Protein AF-A0A9E2BC43-F1 (afdb_monomer_lite)

Structure (mmCIF, N/CA/C/O backbone):
data_AF-A0A9E2BC43-F1
#
_entry.id   AF-A0A9E2BC43-F1
#
loop_
_atom_site.group_PDB
_atom_site.id
_atom_site.type_symbol
_atom_site.label_atom_id
_atom_site.label_alt_id
_atom_site.label_comp_id
_atom_site.label_asym_id
_atom_site.label_entity_id
_atom_site.label_seq_id
_atom_site.pdbx_PDB_ins_code
_atom_site.Cartn_x
_atom_site.Cartn_y
_atom_site.Cartn_z
_atom_site.occupancy
_atom_site.B_iso_or_equiv
_atom_site.auth_seq_id
_atom_site.auth_comp_id
_atom_site.auth_asym_id
_atom_site.auth_atom_id
_atom_site.pdbx_PDB_model_num
ATOM 1 N N . PHE A 1 1 ? -13.590 -3.738 1.013 1.00 56.88 1 PHE A N 1
ATOM 2 C CA . PHE A 1 1 ? -13.155 -3.880 2.418 1.00 56.88 1 PHE A CA 1
ATOM 3 C C . PHE A 1 1 ? -13.233 -5.300 2.984 1.00 56.88 1 PHE A C 1
ATOM 5 O O . PHE A 1 1 ? -12.500 -5.589 3.911 1.00 56.88 1 PHE A O 1
ATOM 12 N N . ARG A 1 2 ? -14.058 -6.219 2.446 1.00 50.12 2 ARG A N 1
ATOM 13 C CA . ARG A 1 2 ? -14.190 -7.590 2.989 1.00 50.12 2 ARG A CA 1
ATOM 14 C C . ARG A 1 2 ? -12.958 -8.498 2.793 1.00 50.12 2 ARG A C 1
ATOM 16 O O . ARG A 1 2 ? -12.784 -9.423 3.569 1.00 50.12 2 ARG A O 1
ATOM 23 N N . TYR A 1 3 ? -12.130 -8.227 1.778 1.00 54.47 3 TYR A N 1
ATOM 24 C CA . TYR A 1 3 ? -10.978 -9.067 1.397 1.00 54.47 3 TYR A CA 1
ATOM 25 C C . TYR A 1 3 ? -9.608 -8.444 1.705 1.00 54.47 3 TYR A C 1
ATOM 27 O O . TYR A 1 3 ? -8.647 -9.152 1.954 1.00 54.47 3 TYR A O 1
ATOM 35 N N . SER A 1 4 ? -9.509 -7.116 1.727 1.00 59.12 4 SER A N 1
ATOM 36 C CA . SER A 1 4 ? -8.332 -6.386 2.200 1.00 59.12 4 SER A CA 1
ATOM 37 C C . SER A 1 4 ? -8.817 -5.083 2.818 1.00 59.12 4 SER A C 1
ATOM 39 O O . SER A 1 4 ? -9.791 -4.482 2.336 1.00 59.12 4 SER A O 1
ATOM 41 N N . ARG A 1 5 ? -8.142 -4.647 3.884 1.00 67.56 5 ARG A N 1
ATOM 42 C CA . ARG A 1 5 ? -8.388 -3.339 4.502 1.00 67.56 5 ARG A CA 1
ATOM 43 C C . ARG A 1 5 ? -8.032 -2.181 3.567 1.00 67.56 5 ARG A C 1
ATOM 45 O O . ARG A 1 5 ? -8.612 -1.115 3.701 1.00 67.56 5 ARG A O 1
ATOM 52 N N . ASN A 1 6 ? -7.185 -2.438 2.569 1.00 73.62 6 ASN A N 1
ATOM 53 C CA . ASN A 1 6 ? -6.520 -1.435 1.743 1.00 73.62 6 ASN A CA 1
ATOM 54 C C . ASN A 1 6 ? -6.612 -1.742 0.229 1.00 73.62 6 ASN A C 1
ATOM 56 O O . ASN A 1 6 ? -5.592 -1.794 -0.460 1.00 73.62 6 ASN A O 1
ATOM 60 N N . PRO A 1 7 ? -7.827 -1.936 -0.333 1.00 71.50 7 PRO A N 1
ATOM 61 C CA . PRO A 1 7 ? -8.008 -2.353 -1.730 1.00 71.50 7 PRO A CA 1
ATOM 62 C C . PRO A 1 7 ? -7.529 -1.304 -2.748 1.00 71.50 7 PRO A C 1
ATOM 64 O O . PRO A 1 7 ? -7.149 -1.654 -3.867 1.00 71.50 7 PRO A O 1
ATOM 67 N N . ILE A 1 8 ? -7.504 -0.026 -2.356 1.00 80.62 8 ILE A N 1
ATOM 68 C CA . ILE A 1 8 ? -6.998 1.075 -3.186 1.00 80.62 8 ILE A CA 1
ATOM 69 C C . ILE A 1 8 ? -5.511 0.866 -3.484 1.00 80.62 8 ILE A C 1
ATOM 71 O O . ILE A 1 8 ? -5.104 0.927 -4.639 1.00 80.62 8 ILE A O 1
ATOM 75 N N . TYR A 1 9 ? -4.709 0.536 -2.470 1.00 81.31 9 TYR A N 1
ATOM 76 C CA . TYR A 1 9 ? -3.267 0.339 -2.630 1.00 81.31 9 TYR A CA 1
ATOM 77 C C . TYR A 1 9 ? -2.936 -0.911 -3.446 1.00 81.31 9 TYR A C 1
ATOM 79 O O . TYR A 1 9 ? -1.988 -0.894 -4.226 1.00 81.31 9 TYR A O 1
ATOM 87 N N . VAL A 1 10 ? -3.748 -1.968 -3.332 1.00 80.19 10 VAL A N 1
ATOM 88 C CA . VAL A 1 10 ? -3.631 -3.158 -4.191 1.00 80.19 10 VAL A CA 1
ATOM 89 C C . VAL A 1 10 ? -3.881 -2.790 -5.653 1.00 80.19 10 VAL A C 1
ATOM 91 O O . VAL A 1 10 ? -3.094 -3.158 -6.521 1.00 80.19 10 VAL A O 1
ATOM 94 N N . THR A 1 11 ? -4.930 -2.008 -5.919 1.00 84.62 11 THR A N 1
ATOM 95 C CA . THR A 1 11 ? -5.241 -1.517 -7.272 1.00 84.62 11 THR A CA 1
ATOM 96 C C . THR A 1 11 ? -4.131 -0.609 -7.796 1.00 84.62 11 THR A C 1
ATOM 98 O O . THR A 1 11 ? -3.752 -0.714 -8.956 1.00 84.62 11 THR A O 1
ATOM 101 N N . PHE A 1 12 ? -3.554 0.234 -6.937 1.00 85.94 12 PHE A N 1
ATOM 102 C CA . PHE A 1 12 ? -2.433 1.100 -7.292 1.00 85.94 12 PHE A CA 1
ATOM 103 C C . PHE A 1 12 ? -1.184 0.291 -7.658 1.00 85.94 12 PHE A C 1
ATOM 105 O O . PHE A 1 12 ? -0.566 0.551 -8.682 1.00 85.94 12 PHE A O 1
ATOM 112 N N . CYS A 1 13 ? -0.851 -0.746 -6.885 1.00 86.44 13 CYS A N 1
ATOM 113 C CA . CYS A 1 13 ? 0.258 -1.644 -7.211 1.00 86.44 13 CYS A CA 1
ATOM 114 C C . CYS A 1 13 ? 0.006 -2.394 -8.526 1.00 86.44 13 CYS A C 1
ATOM 116 O O . CYS A 1 13 ? 0.900 -2.459 -9.363 1.00 86.44 13 CYS A O 1
ATOM 118 N N . LEU A 1 14 ? -1.214 -2.899 -8.742 1.00 87.31 14 LEU A N 1
ATOM 119 C CA . LEU A 1 14 ? -1.620 -3.530 -10.003 1.00 87.31 14 LEU A CA 1
ATOM 120 C C . LEU A 1 14 ? -1.509 -2.571 -11.193 1.00 87.31 14 LEU A C 1
ATOM 122 O O . LEU A 1 14 ? -1.006 -2.963 -12.242 1.00 87.31 14 LEU A O 1
ATOM 126 N N . ALA A 1 15 ? -1.930 -1.316 -11.029 1.00 88.94 15 ALA A N 1
ATOM 127 C CA . ALA A 1 15 ? -1.799 -0.289 -12.055 1.00 88.94 15 ALA A CA 1
ATOM 128 C C . ALA A 1 15 ? -0.325 0.024 -12.355 1.00 88.94 15 ALA A C 1
ATOM 130 O O . ALA A 1 15 ? 0.044 0.127 -13.522 1.00 88.94 15 ALA A O 1
ATOM 131 N N . THR A 1 16 ? 0.534 0.095 -11.333 1.00 88.44 16 THR A N 1
ATOM 132 C CA . THR A 1 16 ? 1.984 0.280 -11.507 1.00 88.44 16 THR A CA 1
ATOM 133 C C . THR A 1 16 ? 2.622 -0.898 -12.244 1.00 88.44 16 THR A C 1
ATOM 135 O O . THR A 1 16 ? 3.423 -0.681 -13.151 1.00 88.44 16 THR A O 1
ATOM 138 N N . VAL A 1 17 ? 2.241 -2.140 -11.919 1.00 90.38 17 VAL A N 1
ATOM 139 C CA . VAL A 1 17 ? 2.685 -3.334 -12.661 1.00 90.38 17 VAL A CA 1
ATOM 140 C C . VAL A 1 17 ? 2.213 -3.265 -14.113 1.00 90.38 17 VAL A C 1
ATOM 142 O O . VAL A 1 17 ? 3.024 -3.418 -15.022 1.00 90.38 17 VAL A O 1
ATOM 145 N N . GLY A 1 18 ? 0.924 -2.998 -14.342 1.00 89.94 18 GLY A N 1
ATOM 146 C CA . GLY A 1 18 ? 0.343 -2.905 -15.682 1.00 89.94 18 GLY A CA 1
ATOM 147 C C . GLY A 1 18 ? 0.989 -1.810 -16.532 1.00 89.94 18 GLY A C 1
ATOM 148 O O . GLY A 1 18 ? 1.319 -2.050 -17.690 1.00 89.94 18 GLY A O 1
ATOM 149 N N . GLY A 1 19 ? 1.252 -0.641 -15.944 1.00 91.06 19 GLY A N 1
ATOM 150 C CA . GLY A 1 19 ? 1.982 0.450 -16.589 1.00 91.06 19 GLY A CA 1
ATOM 151 C C . GLY A 1 19 ? 3.436 0.085 -16.891 1.00 91.06 19 GLY A C 1
ATOM 152 O O . GLY A 1 19 ? 3.913 0.340 -17.993 1.00 91.06 19 GLY A O 1
ATOM 153 N N . GLY A 1 20 ? 4.127 -0.575 -15.957 1.00 89.88 20 GLY A N 1
ATOM 154 C CA . GLY A 1 20 ? 5.486 -1.077 -16.171 1.00 89.88 20 GLY A CA 1
ATOM 155 C C . GLY A 1 20 ? 5.570 -2.077 -17.325 1.00 89.88 20 GLY A C 1
ATOM 156 O O . GLY A 1 20 ? 6.468 -1.973 -18.158 1.00 89.88 20 GLY A O 1
ATOM 157 N N . LEU A 1 21 ? 4.600 -2.989 -17.425 1.00 91.69 21 LEU A N 1
ATOM 158 C CA . LEU A 1 21 ? 4.491 -3.939 -18.535 1.00 91.69 21 LEU A CA 1
ATOM 159 C C . LEU A 1 21 ? 4.150 -3.243 -19.861 1.00 91.69 21 LEU A C 1
ATOM 161 O O . LEU A 1 21 ? 4.783 -3.535 -20.871 1.00 91.69 21 LEU A O 1
ATOM 165 N N . ALA A 1 22 ? 3.209 -2.292 -19.862 1.00 92.75 22 ALA A N 1
ATOM 166 C CA . ALA A 1 22 ? 2.834 -1.528 -21.057 1.00 92.75 22 ALA A CA 1
ATOM 167 C C . ALA A 1 22 ? 4.001 -0.695 -21.617 1.00 92.75 22 ALA A C 1
ATOM 169 O O . ALA A 1 22 ? 4.132 -0.543 -22.828 1.00 92.75 22 ALA A O 1
ATOM 170 N N . LEU A 1 23 ? 4.874 -0.195 -20.738 1.00 92.19 23 LEU A N 1
ATOM 171 C CA . LEU A 1 23 ? 6.091 0.538 -21.094 1.00 92.19 23 LEU A CA 1
ATOM 172 C C . LEU A 1 23 ? 7.301 -0.379 -21.349 1.00 92.19 23 LEU A C 1
ATOM 174 O O . LEU A 1 23 ? 8.394 0.124 -21.601 1.00 92.19 23 LEU A O 1
ATOM 178 N N . ASN A 1 24 ? 7.131 -1.705 -21.252 1.00 90.75 24 ASN A N 1
ATOM 179 C CA . ASN A 1 24 ? 8.197 -2.713 -21.331 1.00 90.75 24 ASN A CA 1
ATOM 180 C C . ASN A 1 24 ? 9.397 -2.402 -20.408 1.00 90.75 24 ASN A C 1
ATOM 182 O O . ASN A 1 24 ? 10.561 -2.632 -20.737 1.00 90.75 24 ASN A O 1
ATOM 186 N N . SER A 1 25 ? 9.104 -1.834 -19.237 1.00 89.31 25 SER A N 1
ATOM 187 C CA . SER A 1 25 ? 10.093 -1.399 -18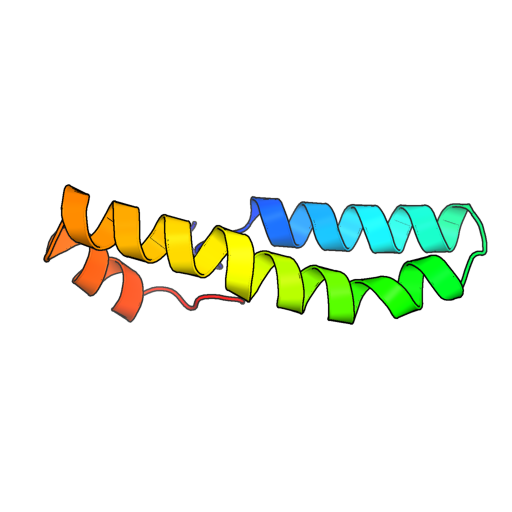.259 1.00 89.31 25 SER A CA 1
ATOM 188 C C . SER A 1 25 ? 10.088 -2.330 -17.056 1.00 89.31 25 SER A C 1
ATOM 190 O O . SER A 1 25 ? 9.339 -2.162 -16.089 1.00 89.31 25 SER A O 1
ATOM 192 N N . TRP A 1 26 ? 10.990 -3.309 -17.094 1.00 87.31 26 TRP A N 1
ATOM 193 C CA . TRP A 1 26 ? 11.209 -4.248 -15.994 1.00 87.31 26 TRP A CA 1
ATOM 194 C C . TRP A 1 26 ? 11.631 -3.558 -14.694 1.00 87.31 26 TRP A C 1
ATOM 196 O O . TRP A 1 26 ? 11.299 -4.038 -13.614 1.00 87.31 26 TRP A O 1
ATOM 206 N N . TRP A 1 27 ? 12.282 -2.396 -14.781 1.00 90.50 27 TRP A N 1
ATOM 207 C CA . TRP A 1 27 ? 12.637 -1.577 -13.620 1.00 90.50 27 TRP A CA 1
ATOM 208 C C . TRP A 1 27 ? 11.411 -1.104 -12.838 1.00 90.50 27 TRP A C 1
ATOM 210 O O . TRP A 1 27 ? 11.410 -1.161 -11.611 1.00 90.50 27 TRP A O 1
ATOM 220 N N . ILE A 1 28 ? 10.350 -0.689 -13.537 1.00 87.56 28 ILE A N 1
ATOM 221 C CA . ILE A 1 28 ? 9.101 -0.250 -12.900 1.00 87.56 28 ILE A CA 1
ATOM 222 C C . ILE A 1 28 ? 8.432 -1.428 -12.195 1.00 87.56 28 ILE A C 1
ATOM 224 O O . ILE A 1 28 ? 7.999 -1.293 -11.055 1.00 87.56 28 ILE A O 1
ATOM 228 N N . VAL A 1 29 ? 8.409 -2.600 -12.833 1.00 88.62 29 VAL A N 1
ATOM 229 C CA . VAL A 1 29 ? 7.846 -3.821 -12.238 1.00 88.62 29 VAL A CA 1
ATOM 230 C C . VAL A 1 29 ? 8.654 -4.255 -11.008 1.00 88.62 29 VAL A C 1
ATOM 232 O O . VAL A 1 29 ? 8.072 -4.554 -9.967 1.00 88.62 29 VAL A O 1
ATOM 235 N N . MET A 1 30 ? 9.989 -4.214 -11.075 1.00 89.38 30 MET A N 1
ATOM 236 C CA . MET A 1 30 ? 10.863 -4.527 -9.935 1.00 89.38 30 MET A CA 1
ATOM 237 C C . MET A 1 30 ? 10.772 -3.510 -8.792 1.00 89.38 30 MET A C 1
ATOM 239 O O . MET A 1 30 ? 11.084 -3.853 -7.654 1.00 89.38 30 MET A O 1
ATOM 243 N N . ALA A 1 31 ? 10.323 -2.281 -9.051 1.00 89.50 31 ALA A N 1
ATOM 244 C CA . ALA A 1 31 ? 10.096 -1.283 -8.009 1.00 89.50 31 ALA A CA 1
ATOM 245 C C . ALA A 1 31 ? 8.800 -1.527 -7.211 1.00 89.50 31 ALA A C 1
ATOM 247 O O . ALA A 1 31 ? 8.640 -0.979 -6.119 1.00 89.50 31 ALA A O 1
ATOM 248 N N . VAL A 1 32 ? 7.877 -2.361 -7.706 1.00 88.81 32 VAL A N 1
ATOM 249 C CA . VAL A 1 32 ? 6.569 -2.602 -7.069 1.00 88.81 32 VAL A CA 1
ATOM 250 C C . VAL A 1 32 ? 6.678 -3.201 -5.660 1.00 88.81 32 VAL A C 1
ATOM 252 O O . VAL A 1 32 ? 6.007 -2.682 -4.768 1.00 88.81 32 VAL A O 1
ATOM 255 N N . PRO A 1 33 ? 7.523 -4.215 -5.379 1.00 87.25 33 PRO A N 1
ATOM 256 C CA . PRO A 1 33 ? 7.714 -4.714 -4.015 1.00 87.25 33 PRO A CA 1
ATOM 257 C C . PRO A 1 33 ? 8.224 -3.633 -3.051 1.00 87.25 33 PRO A C 1
ATOM 259 O O . PRO A 1 33 ? 7.755 -3.541 -1.916 1.00 87.25 33 PRO A O 1
ATOM 262 N N . ALA A 1 34 ? 9.141 -2.775 -3.510 1.00 89.50 34 ALA A N 1
ATOM 263 C CA . ALA A 1 34 ? 9.647 -1.660 -2.713 1.00 89.50 34 ALA A CA 1
ATOM 264 C C . ALA A 1 34 ? 8.543 -0.623 -2.446 1.00 89.50 34 ALA A C 1
ATOM 266 O O . ALA A 1 34 ? 8.378 -0.165 -1.316 1.00 89.50 34 ALA A O 1
ATOM 267 N N . LEU A 1 35 ? 7.731 -0.311 -3.461 1.00 87.56 35 LEU A N 1
ATOM 268 C CA . LEU A 1 35 ? 6.571 0.569 -3.337 1.00 87.56 35 LEU A CA 1
ATOM 269 C C . LEU A 1 35 ? 5.532 0.006 -2.356 1.00 87.56 35 LEU A C 1
ATOM 271 O O . LEU A 1 35 ? 5.044 0.745 -1.505 1.00 87.56 35 LEU A O 1
ATOM 275 N N . MET A 1 36 ? 5.230 -1.293 -2.422 1.00 86.94 36 MET A N 1
ATOM 276 C CA . MET A 1 36 ? 4.339 -1.968 -1.471 1.00 86.94 36 MET A CA 1
ATOM 277 C C . MET A 1 36 ? 4.845 -1.839 -0.033 1.00 86.94 36 MET A C 1
ATOM 279 O O . MET A 1 36 ? 4.070 -1.499 0.864 1.00 86.94 36 MET A O 1
ATOM 283 N N . TYR A 1 37 ? 6.142 -2.069 0.186 1.00 86.31 37 TYR A N 1
ATOM 284 C CA . TYR A 1 37 ? 6.756 -1.935 1.505 1.00 86.31 37 TYR A CA 1
ATOM 285 C C . TYR A 1 37 ? 6.677 -0.494 2.029 1.00 86.31 37 TYR A C 1
ATOM 287 O O . TYR A 1 37 ? 6.279 -0.268 3.174 1.00 86.31 37 TYR A O 1
ATOM 295 N N . LEU A 1 38 ? 6.986 0.494 1.183 1.00 87.75 38 LEU A N 1
ATOM 296 C CA . LEU A 1 38 ? 6.895 1.910 1.541 1.00 87.75 38 LEU A CA 1
ATOM 297 C C . LEU A 1 38 ? 5.459 2.330 1.855 1.00 87.75 38 LEU A C 1
ATOM 299 O O . LEU A 1 38 ? 5.230 2.969 2.878 1.00 87.75 38 LEU A O 1
ATOM 303 N N . LEU A 1 39 ? 4.483 1.936 1.034 1.00 86.25 39 LEU A N 1
ATOM 304 C CA . LEU A 1 39 ? 3.068 2.211 1.289 1.00 86.25 39 LEU A CA 1
ATOM 305 C C . LEU A 1 39 ? 2.605 1.582 2.605 1.00 86.25 39 LEU A C 1
ATOM 307 O O . LEU A 1 39 ? 1.883 2.222 3.371 1.00 86.25 39 LEU A O 1
ATOM 311 N N . GLN A 1 40 ? 3.068 0.369 2.912 1.00 84.38 40 GLN A N 1
ATOM 312 C CA . GLN A 1 40 ? 2.765 -0.281 4.180 1.00 84.38 40 GLN A CA 1
ATOM 313 C C . GLN A 1 40 ? 3.284 0.521 5.377 1.00 84.38 40 GLN A C 1
ATOM 315 O O . GLN A 1 40 ? 2.522 0.834 6.291 1.00 84.38 40 GLN A O 1
ATOM 320 N N . LYS A 1 41 ? 4.573 0.859 5.365 1.00 83.38 41 LYS A N 1
ATOM 321 C CA . LYS A 1 41 ? 5.247 1.545 6.474 1.00 83.38 41 LYS A CA 1
ATOM 322 C C . LYS A 1 41 ? 4.799 2.995 6.638 1.00 83.38 41 LYS A C 1
ATOM 324 O O . LYS A 1 41 ? 4.600 3.459 7.755 1.00 83.38 41 LYS A O 1
ATOM 329 N N . LEU A 1 42 ? 4.682 3.725 5.532 1.00 84.62 42 LEU A N 1
ATOM 330 C CA . LEU A 1 42 ? 4.465 5.170 5.554 1.00 84.62 42 LEU A CA 1
ATOM 331 C C . LEU A 1 42 ? 2.992 5.547 5.593 1.00 84.62 42 LEU A C 1
ATOM 333 O O . LEU A 1 42 ? 2.666 6.579 6.171 1.00 84.62 42 LEU A O 1
ATOM 337 N N . VAL A 1 43 ? 2.116 4.753 4.978 1.00 84.06 43 VAL A N 1
ATOM 338 C CA . VAL A 1 43 ? 0.707 5.123 4.817 1.00 84.06 43 VAL A CA 1
ATOM 339 C C . VAL A 1 43 ? -0.177 4.219 5.660 1.00 84.06 43 VAL A C 1
ATOM 341 O O . VAL A 1 43 ? -0.803 4.705 6.596 1.00 84.06 43 VAL A O 1
ATOM 344 N N . ILE A 1 44 ? -0.146 2.905 5.417 1.00 82.12 44 ILE A N 1
ATOM 345 C CA . ILE A 1 44 ? -1.051 1.949 6.072 1.00 82.12 44 ILE A CA 1
ATOM 346 C C . ILE A 1 44 ? -0.860 1.943 7.591 1.00 82.12 44 ILE A C 1
ATOM 348 O O . ILE A 1 44 ? -1.841 2.002 8.323 1.00 82.12 44 ILE A O 1
ATOM 352 N N . GLU A 1 45 ? 0.376 1.885 8.094 1.00 84.38 45 GLU A N 1
ATOM 353 C CA . GLU A 1 45 ? 0.620 1.881 9.545 1.00 84.38 45 GLU A CA 1
ATOM 354 C C . GLU A 1 45 ? 0.175 3.184 10.223 1.00 84.38 45 GLU A C 1
ATOM 356 O O . GLU A 1 45 ? -0.391 3.140 11.315 1.00 84.38 45 GLU A O 1
ATOM 361 N N . ARG A 1 46 ? 0.375 4.336 9.572 1.00 84.12 46 ARG A N 1
ATOM 362 C CA . ARG A 1 46 ? -0.055 5.637 10.110 1.00 84.12 46 ARG A CA 1
ATOM 363 C C . ARG A 1 46 ? -1.569 5.790 10.078 1.00 84.12 46 ARG A C 1
ATOM 365 O O . ARG A 1 46 ? -2.149 6.273 11.045 1.00 84.12 46 ARG A O 1
ATOM 372 N N . GLU A 1 47 ? -2.197 5.377 8.984 1.00 84.19 47 GLU A N 1
ATOM 373 C CA . GLU A 1 47 ? -3.647 5.403 8.831 1.00 84.19 47 GLU A CA 1
ATOM 374 C C . GLU A 1 47 ? -4.314 4.449 9.824 1.00 84.19 47 GLU A C 1
ATOM 376 O O . GLU A 1 47 ? -5.258 4.841 10.503 1.00 84.19 47 GLU A O 1
ATOM 381 N N . GLU A 1 48 ? -3.769 3.242 10.010 1.00 82.81 48 GLU A N 1
ATOM 382 C CA . GLU A 1 48 ? -4.226 2.319 11.050 1.00 82.81 48 GLU A CA 1
ATOM 383 C C . GLU A 1 48 ? -4.085 2.919 12.447 1.00 82.81 48 GLU A C 1
ATOM 385 O O . GLU A 1 48 ? -5.047 2.865 13.202 1.00 82.81 48 GLU A O 1
ATOM 390 N N . ALA A 1 49 ? -2.947 3.527 12.790 1.00 85.06 49 ALA A N 1
ATOM 391 C CA . ALA A 1 49 ? -2.768 4.162 14.097 1.00 85.06 49 ALA A CA 1
ATOM 392 C C . ALA A 1 49 ? -3.742 5.336 14.314 1.00 85.06 49 ALA A C 1
ATOM 394 O O . ALA A 1 49 ? -4.243 5.548 15.420 1.00 85.06 49 ALA A O 1
ATOM 395 N N . TYR A 1 50 ? -4.044 6.098 13.262 1.00 85.69 50 TYR A N 1
ATOM 396 C CA . TYR A 1 50 ? -5.038 7.168 13.318 1.00 85.69 50 TYR A CA 1
ATOM 397 C C . TYR A 1 50 ? -6.458 6.615 13.507 1.00 85.69 50 TYR A C 1
ATOM 399 O O . TYR A 1 50 ? -7.207 7.102 14.355 1.00 85.69 50 TYR A O 1
ATOM 407 N N . LEU A 1 51 ? -6.824 5.571 12.761 1.00 83.31 51 LEU A N 1
ATOM 408 C CA . LEU A 1 51 ? -8.127 4.912 12.860 1.00 83.31 51 LEU A CA 1
ATOM 409 C C . LEU A 1 51 ? -8.303 4.180 14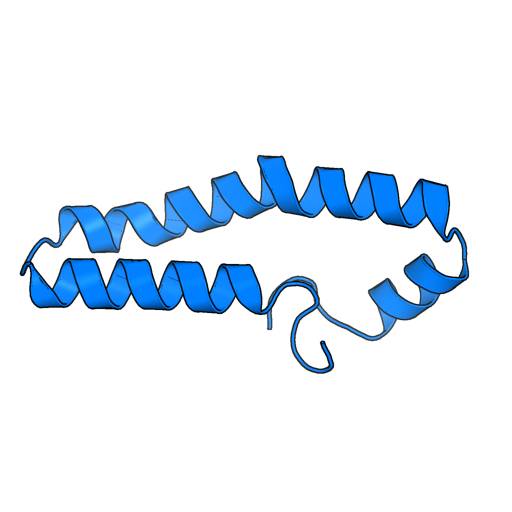.196 1.00 83.31 51 LEU A C 1
ATOM 411 O O . LEU A 1 51 ? -9.388 4.234 14.768 1.00 83.31 51 LEU A O 1
ATOM 415 N N . GLU A 1 52 ? -7.247 3.568 14.736 1.00 85.69 52 GLU A N 1
ATOM 416 C CA . GLU A 1 52 ? -7.232 2.976 16.078 1.00 85.69 52 GLU A CA 1
ATOM 417 C C . GLU A 1 52 ? -7.481 4.038 17.151 1.00 85.69 52 GLU A C 1
ATOM 419 O O . GLU A 1 52 ? -8.323 3.830 18.018 1.00 85.69 52 GLU A O 1
ATOM 424 N N . ASN A 1 53 ? -6.841 5.207 17.062 1.00 86.19 53 ASN A N 1
ATOM 425 C CA . ASN A 1 53 ? -7.103 6.301 18.000 1.00 86.19 53 ASN A CA 1
ATOM 426 C C . ASN A 1 53 ? -8.514 6.889 17.851 1.00 86.19 53 ASN A C 1
ATOM 428 O O . ASN A 1 53 ? -9.136 7.261 18.843 1.00 86.19 53 ASN A O 1
ATOM 432 N N . LYS A 1 54 ? -9.036 6.974 16.622 1.00 86.50 54 LYS A N 1
ATOM 433 C CA . LYS A 1 54 ? -10.340 7.594 16.343 1.00 86.50 54 LYS A CA 1
ATOM 434 C C . LYS A 1 54 ? -11.530 6.686 16.661 1.00 86.50 54 LYS A C 1
ATOM 436 O O . LYS A 1 54 ? -12.552 7.170 17.136 1.00 86.50 54 LYS A O 1
ATOM 441 N N . PHE A 1 55 ? -11.419 5.391 16.368 1.00 83.81 55 PHE A N 1
ATOM 442 C CA . PHE A 1 55 ? -12.519 4.423 16.463 1.00 83.81 55 PHE A CA 1
ATOM 443 C C . PHE A 1 55 ? -12.306 3.356 17.551 1.00 83.81 55 PHE A C 1
ATOM 445 O O . PHE A 1 55 ? -13.238 2.616 17.877 1.00 83.81 55 PHE A O 1
ATOM 452 N N . GLY A 1 56 ? -11.107 3.268 18.134 1.00 84.19 56 GLY A N 1
ATOM 453 C CA . GLY A 1 56 ? -10.806 2.413 19.279 1.00 84.19 56 GLY A CA 1
ATOM 454 C C . GLY A 1 56 ? -11.150 0.942 19.042 1.00 84.19 56 GLY A C 1
ATOM 455 O O . GLY A 1 56 ? -10.743 0.330 18.052 1.00 84.19 56 GLY A O 1
ATOM 456 N N . LYS A 1 57 ? -11.940 0.373 19.961 1.00 79.50 57 LYS A N 1
ATOM 457 C CA . LYS A 1 57 ? -12.328 -1.049 19.959 1.00 79.50 57 LYS A CA 1
ATOM 458 C C . LYS A 1 57 ? -13.036 -1.497 18.678 1.00 79.50 57 LYS A C 1
ATOM 460 O O . LYS A 1 57 ? -12.771 -2.599 18.213 1.0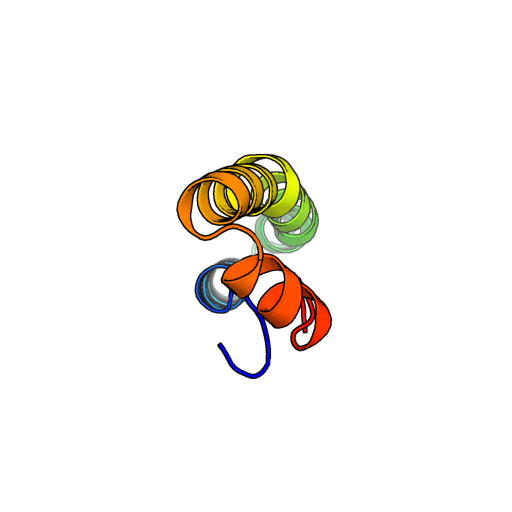0 79.50 57 LYS A O 1
ATOM 465 N N . VAL A 1 58 ? -13.861 -0.643 18.068 1.00 81.50 58 VAL A N 1
ATOM 466 C CA . VAL A 1 58 ? -14.593 -0.988 16.833 1.00 81.50 58 VAL A CA 1
ATOM 467 C C . VAL A 1 58 ? -13.622 -1.298 15.691 1.00 81.50 58 VAL A C 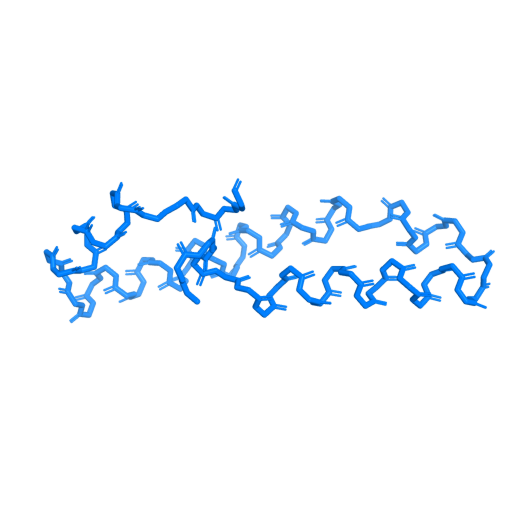1
ATOM 469 O O . VAL A 1 58 ? -13.836 -2.226 14.911 1.00 81.50 58 VAL A O 1
ATOM 472 N N . TYR A 1 59 ? -12.519 -0.551 15.613 1.00 79.88 59 TYR A N 1
ATOM 473 C CA . TYR A 1 59 ? -11.499 -0.768 14.593 1.00 79.88 59 TYR A CA 1
ATOM 474 C C . TYR A 1 59 ? -10.572 -1.944 14.922 1.00 79.88 59 TYR A C 1
ATOM 476 O O . TYR A 1 59 ? -10.167 -2.674 14.017 1.00 79.88 59 TYR A O 1
ATOM 484 N N . LEU A 1 60 ? -10.287 -2.186 16.205 1.00 79.12 60 LEU A N 1
ATOM 485 C CA . LEU A 1 60 ? -9.532 -3.365 16.645 1.00 79.12 60 LEU A CA 1
ATOM 486 C C . LEU A 1 60 ? -10.268 -4.674 16.313 1.00 79.12 60 LEU A C 1
ATOM 488 O O . LEU A 1 60 ? -9.657 -5.590 15.760 1.00 79.12 60 LEU A O 1
ATOM 492 N N . ASP A 1 61 ? -11.580 -4.739 16.546 1.00 81.31 61 ASP A N 1
ATOM 493 C CA . ASP A 1 61 ? -12.401 -5.904 16.184 1.00 81.31 61 ASP A CA 1
ATOM 494 C C . ASP A 1 61 ? -12.465 -6.104 14.660 1.00 81.31 61 ASP A C 1
ATOM 496 O O . ASP A 1 61 ? -12.449 -7.232 14.158 1.00 81.31 61 ASP A O 1
ATOM 500 N N . TYR A 1 62 ? -12.482 -5.010 13.895 1.00 77.81 62 TYR A N 1
ATOM 501 C CA . TYR A 1 62 ? -12.407 -5.052 12.434 1.00 77.81 62 TYR A CA 1
ATOM 502 C C . TYR A 1 62 ? -11.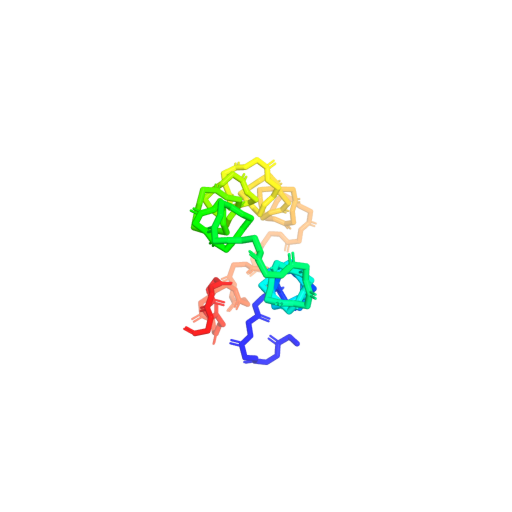039 -5.555 11.934 1.00 77.81 62 TYR A C 1
ATOM 504 O O . TYR A 1 62 ? -10.972 -6.390 11.026 1.00 77.81 62 TYR A O 1
ATOM 512 N N . LYS A 1 63 ? -9.943 -5.120 12.568 1.00 77.69 63 LYS A N 1
ATOM 513 C CA . LYS A 1 63 ? -8.563 -5.546 12.278 1.00 77.69 63 LYS A CA 1
ATOM 514 C C . LYS A 1 63 ? -8.344 -7.045 12.501 1.00 77.69 63 LYS A C 1
ATOM 516 O O . LYS A 1 63 ? -7.544 -7.638 11.780 1.00 77.69 63 LYS A O 1
ATOM 521 N N . GLN A 1 64 ? -9.072 -7.656 13.438 1.00 76.50 64 GLN A N 1
ATOM 522 C CA . GLN A 1 64 ? -9.040 -9.104 13.675 1.00 76.50 64 GLN A CA 1
ATOM 523 C C . GLN A 1 64 ? -9.800 -9.910 12.612 1.00 76.50 64 GLN A C 1
ATOM 525 O O . GLN A 1 64 ? -9.431 -11.045 12.323 1.00 76.50 64 GLN A O 1
ATOM 530 N N . ARG A 1 65 ? -10.845 -9.336 12.002 1.00 76.6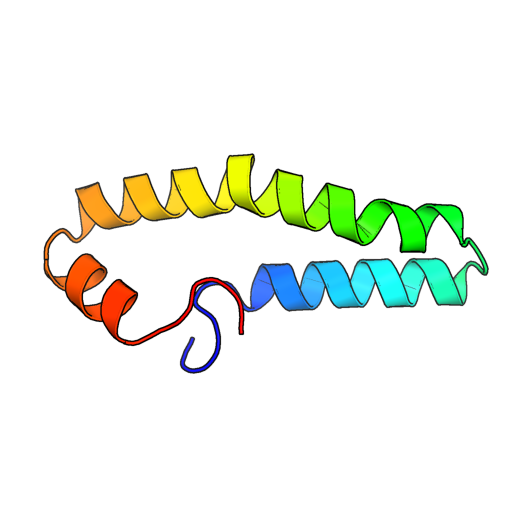9 65 ARG A N 1
ATOM 531 C CA . ARG A 1 65 ? -11.670 -10.028 10.994 1.00 76.69 65 ARG A CA 1
ATOM 532 C C . ARG A 1 65 ? -11.103 -9.953 9.579 1.00 76.69 65 ARG A C 1
ATOM 534 O O . ARG A 1 65 ? -11.430 -10.807 8.760 1.00 76.69 65 ARG A O 1
ATOM 541 N N . VAL A 1 66 ? -10.292 -8.938 9.273 1.00 73.38 66 VAL A N 1
ATOM 542 C CA . VAL A 1 66 ? -9.802 -8.674 7.910 1.00 73.38 66 VAL A CA 1
ATOM 543 C C . VAL A 1 66 ? -8.278 -8.568 7.893 1.00 73.38 66 VAL A C 1
ATOM 545 O O . VAL A 1 66 ? -7.674 -7.814 8.659 1.00 73.38 66 VAL A O 1
ATOM 548 N N . ARG A 1 67 ? -7.621 -9.289 6.980 1.00 66.94 67 ARG A N 1
ATOM 549 C CA . ARG A 1 67 ? -6.163 -9.223 6.805 1.00 66.94 67 ARG A CA 1
ATOM 550 C C . ARG A 1 67 ? -5.719 -7.871 6.215 1.00 66.94 67 ARG A C 1
ATOM 552 O O . ARG A 1 67 ? -6.500 -7.152 5.588 1.00 66.94 67 ARG A O 1
ATOM 559 N N . ARG A 1 68 ? -4.471 -7.475 6.505 1.00 66.19 68 ARG A N 1
ATOM 560 C CA . ARG A 1 68 ? -3.875 -6.177 6.104 1.00 66.19 68 ARG A CA 1
ATOM 561 C C . ARG A 1 68 ? -3.716 -6.101 4.582 1.00 66.19 68 ARG A C 1
ATOM 563 O O . ARG A 1 68 ? -4.212 -5.183 3.936 1.00 66.19 68 ARG A O 1
ATOM 570 N N . TRP A 1 69 ? -3.091 -7.137 4.043 1.00 56.84 69 TRP A N 1
ATOM 571 C CA . TRP A 1 69 ? -3.050 -7.515 2.634 1.00 56.84 69 TRP A CA 1
ATOM 572 C C . TRP A 1 69 ? -3.872 -8.808 2.492 1.00 56.84 69 TRP A C 1
ATOM 574 O O . TRP A 1 69 ? -4.100 -9.440 3.522 1.00 56.84 69 TRP A O 1
ATOM 584 N N . LEU A 1 70 ? -4.373 -9.123 1.288 1.00 55.28 70 LEU A N 1
ATOM 585 C CA . LEU A 1 70 ? -5.225 -10.296 0.974 1.00 55.28 70 LEU A CA 1
ATOM 586 C C . LEU A 1 70 ? -5.001 -11.525 1.887 1.00 55.28 70 LEU A C 1
ATOM 588 O O . LEU A 1 70 ? -3.839 -11.960 2.034 1.00 55.28 70 LEU A O 1
#

Foldseek 3Di:
DQAAPCVVLVVVLVVQCVVCVVVVNVVSPVCSVVVVVCCVVPPVVVVLVVCCVVVPPVSVVVPVNYDNHD

Secondary structure (DSSP, 8-state):
--S-S-HHHHHHHHHHHHHHHHTT-HHHHHHHHHHHHHHIIIIIHHHHHHHHHHHTHHHHHHHHHS-S--

pLDDT: mean 81.59, std 9.9, range [50.12, 92.75]

Radius of gyration: 14.42 Å; chains: 1; bounding box: 27×18×41 Å

Sequence (70 aa):
FRYSRNPIYVTFCLATVGGGLALNSWWIVMAVPALMYLLQKLVIEREEAYLENKFGKVYLDYKQRVRRWL